Protein AF-A0A974PWP4-F1 (afdb_monomer_lite)

Organism: NCBI:txid404405

Sequence (99 aa):
MNPKEPDDDTPRRGRPRTRFADRDEQVRQNMRLYRARRAAELEALAKALDRLAASVAGGDLQATFRAAAAAAGLWSASALKDNVIKNRQRRRTAAGKRA

Foldseek 3Di:
DDDDDDDPPDDPPDDDPPPVVVVVVVVVVVVVVVVVLVVVLVVQLVVLVVQLVVVVVVVDPVSNVVSVVSSVVSCVPDPVVVVVVVVVVVVVVVVVVVD

Radius of gyration: 27.1 Å; chains: 1; bounding box: 41×72×84 Å

pLDDT: mean 79.98, std 16.34, range [36.91, 96.69]

Secondary structure (DSSP, 8-state):
------------------THHHHHHHHHHHHHHHHHHHHHHHHHHHHHHHHHHHHHHHT-HHHHHHHHHHHHHHHHH-HHHHHHHHHHHHHHHHHHT--

Structure (mmCIF, N/CA/C/O backbone):
data_AF-A0A974PWP4-F1
#
_entry.id   AF-A0A974PWP4-F1
#
loop_
_atom_site.group_PDB
_atom_site.id
_atom_site.type_symbol
_atom_site.label_atom_id
_atom_site.label_alt_id
_atom_site.label_comp_id
_atom_site.label_asym_id
_atom_site.label_entity_id
_atom_site.label_seq_id
_atom_site.pdbx_PDB_ins_code
_atom_site.Cartn_x
_atom_site.Cartn_y
_atom_site.Cartn_z
_atom_site.occupancy
_atom_site.B_iso_or_equiv
_atom_site.auth_seq_id
_atom_site.auth_comp_id
_atom_site.auth_asym_id
_atom_site.auth_atom_id
_atom_site.pdbx_PDB_model_num
ATOM 1 N N . MET A 1 1 ? 14.587 -38.190 -64.539 1.00 36.91 1 MET A N 1
ATOM 2 C CA . MET A 1 1 ? 15.084 -38.847 -63.312 1.00 36.91 1 MET A CA 1
ATOM 3 C C . MET A 1 1 ? 15.555 -37.762 -62.357 1.00 36.91 1 MET A C 1
ATOM 5 O O . MET A 1 1 ? 16.393 -36.970 -62.757 1.00 36.91 1 MET A O 1
ATOM 9 N N . ASN A 1 2 ? 14.913 -37.722 -61.184 1.00 49.81 2 ASN A N 1
ATOM 10 C CA . ASN A 1 2 ? 15.219 -37.070 -59.896 1.00 49.81 2 ASN A CA 1
ATOM 11 C C . ASN A 1 2 ? 16.676 -36.609 -59.636 1.00 49.81 2 ASN A C 1
ATOM 13 O O . ASN A 1 2 ? 17.599 -37.193 -60.197 1.00 49.81 2 ASN A O 1
ATOM 17 N N . PRO A 1 3 ? 16.936 -35.878 -58.534 1.00 60.94 3 PRO A N 1
ATOM 18 C CA . PRO A 1 3 ? 16.275 -34.688 -57.967 1.00 60.94 3 PRO A CA 1
ATOM 19 C C . PRO A 1 3 ? 17.350 -33.700 -57.418 1.00 60.94 3 PRO A C 1
ATOM 21 O O . PRO A 1 3 ? 18.542 -33.984 -57.526 1.00 60.94 3 PRO A O 1
ATOM 24 N N . LYS A 1 4 ? 16.955 -32.587 -56.779 1.00 48.25 4 LYS A N 1
ATOM 25 C CA . LYS A 1 4 ? 17.506 -32.069 -55.496 1.00 48.25 4 LYS A CA 1
ATOM 26 C C . LYS A 1 4 ? 17.195 -30.583 -55.327 1.00 48.25 4 LYS A C 1
ATOM 28 O O . LYS A 1 4 ? 17.967 -29.715 -55.721 1.00 48.25 4 LYS A O 1
ATOM 33 N N . GLU A 1 5 ? 16.084 -30.327 -54.653 1.00 59.31 5 GLU A N 1
ATOM 34 C CA . GLU A 1 5 ? 16.072 -29.295 -53.623 1.00 59.31 5 GLU A CA 1
ATOM 35 C C . GLU A 1 5 ? 17.073 -29.702 -52.529 1.00 59.31 5 GLU A C 1
ATOM 37 O O . GLU A 1 5 ? 17.169 -30.888 -52.184 1.00 59.31 5 GLU A O 1
ATOM 42 N N . PRO A 1 6 ? 17.829 -28.747 -51.982 1.00 51.03 6 PRO A N 1
ATOM 43 C CA . PRO A 1 6 ? 18.139 -28.773 -50.572 1.00 51.03 6 PRO A CA 1
ATOM 44 C C . PRO A 1 6 ? 17.420 -27.611 -49.890 1.00 51.03 6 PRO A C 1
ATOM 46 O O . PRO A 1 6 ? 17.591 -26.449 -50.259 1.00 51.03 6 PRO A O 1
ATOM 49 N N . ASP A 1 7 ? 16.620 -27.985 -48.895 1.00 55.12 7 ASP A N 1
ATOM 50 C CA . ASP A 1 7 ? 16.061 -27.141 -47.849 1.00 55.12 7 ASP A CA 1
ATOM 51 C C . ASP A 1 7 ? 17.064 -26.082 -47.384 1.00 55.12 7 ASP A C 1
ATOM 53 O O . ASP A 1 7 ? 18.078 -26.398 -46.757 1.00 55.12 7 ASP A O 1
ATOM 57 N N . ASP A 1 8 ? 16.759 -24.812 -47.641 1.00 48.88 8 ASP A N 1
ATOM 58 C CA . ASP A 1 8 ? 17.505 -23.691 -47.074 1.00 48.88 8 ASP A CA 1
ATOM 59 C C . ASP A 1 8 ? 16.826 -23.220 -45.779 1.00 48.88 8 ASP A C 1
ATOM 61 O O . ASP A 1 8 ? 16.497 -22.0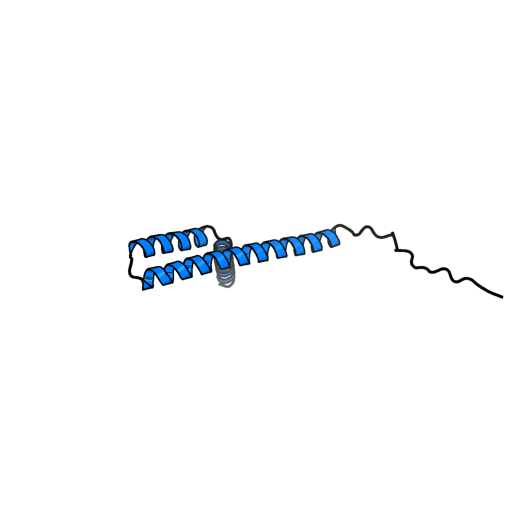52 -45.586 1.00 48.88 8 ASP A O 1
ATOM 65 N N . ASP A 1 9 ? 16.607 -24.175 -44.871 1.00 53.47 9 ASP A N 1
ATOM 66 C CA . ASP A 1 9 ? 16.209 -23.935 -43.481 1.00 53.47 9 ASP A CA 1
ATOM 67 C C . ASP A 1 9 ? 17.468 -23.733 -42.615 1.00 53.47 9 ASP A C 1
ATOM 69 O O . ASP A 1 9 ? 17.658 -24.295 -41.532 1.00 53.47 9 ASP A O 1
ATOM 73 N N . THR A 1 10 ? 18.410 -22.940 -43.135 1.00 51.50 10 THR A N 1
ATOM 74 C CA . THR A 1 10 ? 19.605 -22.553 -42.395 1.00 51.50 10 THR A CA 1
ATOM 75 C C . THR A 1 10 ? 19.260 -21.378 -41.472 1.00 51.50 10 THR A C 1
ATOM 77 O O . THR A 1 10 ? 18.892 -20.293 -41.937 1.00 51.50 10 THR A O 1
ATOM 80 N N . PRO A 1 11 ? 19.402 -21.511 -40.135 1.00 52.62 11 PRO A N 1
ATOM 81 C CA . PRO A 1 11 ? 19.268 -20.361 -39.257 1.00 52.62 11 PRO A CA 1
ATOM 82 C C . PRO A 1 11 ? 20.385 -19.394 -39.637 1.00 52.62 11 PRO A C 1
ATOM 84 O O . PRO A 1 11 ? 21.562 -19.710 -39.454 1.00 52.62 11 PRO A O 1
ATOM 87 N N . ARG A 1 12 ? 20.024 -18.226 -40.185 1.00 59.19 12 ARG A N 1
ATOM 88 C CA . ARG A 1 12 ? 20.953 -17.138 -40.520 1.00 59.19 12 ARG A CA 1
ATOM 89 C C . ARG A 1 12 ? 21.728 -16.709 -39.267 1.00 59.19 12 ARG A C 1
ATOM 91 O O . ARG A 1 12 ? 21.365 -15.770 -38.559 1.00 59.19 12 ARG A O 1
ATOM 98 N N . ARG A 1 13 ? 22.823 -17.416 -38.989 1.00 66.25 13 ARG A N 1
ATOM 99 C CA . ARG A 1 13 ? 23.849 -17.088 -38.000 1.00 66.25 13 ARG A CA 1
ATOM 100 C C . ARG A 1 13 ? 24.649 -15.923 -38.564 1.00 66.25 13 ARG A C 1
ATOM 102 O O . ARG A 1 13 ? 25.616 -16.135 -39.282 1.00 66.25 13 ARG A O 1
ATOM 109 N N . GLY A 1 14 ? 24.218 -14.688 -38.313 1.00 61.72 14 GLY A N 1
ATOM 110 C CA . GLY A 1 14 ? 24.911 -13.572 -38.964 1.00 61.72 14 GLY A CA 1
ATOM 111 C C . GLY A 1 14 ? 24.582 -12.152 -38.541 1.00 61.72 14 GLY A C 1
ATOM 112 O O . GLY A 1 14 ? 25.074 -11.226 -39.176 1.00 61.72 14 GLY A O 1
ATOM 113 N N . ARG A 1 15 ? 23.811 -11.924 -37.475 1.00 57.78 15 ARG A N 1
ATOM 114 C CA . ARG A 1 15 ? 23.797 -10.599 -36.844 1.00 57.78 15 ARG A CA 1
ATOM 115 C C . ARG A 1 15 ? 24.002 -10.775 -35.349 1.00 57.78 15 ARG A C 1
ATOM 117 O O . ARG A 1 15 ? 23.175 -11.446 -34.730 1.00 57.78 15 ARG A O 1
ATOM 124 N N . PRO A 1 16 ? 25.058 -10.195 -34.747 1.00 58.69 16 PRO A N 1
ATOM 125 C CA . PRO A 1 16 ? 25.089 -10.052 -33.301 1.00 58.69 16 PRO A CA 1
ATOM 126 C C . PRO A 1 16 ? 23.773 -9.366 -32.931 1.00 58.69 16 PRO A C 1
ATOM 128 O O . PRO A 1 16 ? 23.496 -8.288 -33.461 1.00 58.69 16 PRO A O 1
ATOM 131 N N . ARG A 1 17 ? 22.910 -10.001 -32.125 1.00 60.78 17 ARG A N 1
ATOM 132 C CA . ARG A 1 17 ? 21.745 -9.317 -31.547 1.00 60.78 17 ARG A CA 1
ATOM 133 C C . ARG A 1 17 ? 22.337 -8.240 -30.654 1.00 60.78 17 ARG A C 1
ATOM 135 O O . ARG A 1 17 ? 22.808 -8.497 -29.557 1.00 60.78 17 ARG A O 1
ATOM 142 N N . THR A 1 18 ? 22.503 -7.068 -31.246 1.00 58.62 18 THR A N 1
ATOM 143 C CA . THR A 1 18 ? 23.245 -5.963 -30.678 1.00 58.62 18 THR A CA 1
ATOM 144 C C . THR A 1 18 ? 22.508 -5.516 -29.427 1.00 58.62 18 THR A C 1
ATOM 146 O O . THR A 1 18 ? 21.285 -5.406 -29.447 1.00 58.62 18 THR A O 1
ATOM 149 N N . ARG A 1 19 ? 23.276 -5.273 -28.361 1.00 59.00 19 ARG A N 1
ATOM 150 C CA . ARG A 1 19 ? 22.992 -4.649 -27.049 1.00 59.00 19 ARG A CA 1
ATOM 151 C C . ARG A 1 19 ? 21.662 -3.879 -26.854 1.00 59.00 19 ARG A C 1
ATOM 153 O O . ARG A 1 19 ? 21.192 -3.772 -25.729 1.00 59.00 19 ARG A O 1
ATOM 160 N N . PHE A 1 20 ? 21.060 -3.323 -27.904 1.00 55.12 20 PHE A N 1
ATOM 161 C CA . PHE A 1 20 ? 19.733 -2.701 -27.919 1.00 55.12 20 PHE A CA 1
ATOM 162 C C . PHE A 1 20 ? 18.572 -3.688 -27.714 1.00 55.12 20 PHE A C 1
ATOM 164 O O . PHE A 1 20 ? 17.682 -3.389 -26.926 1.00 55.12 20 PHE A O 1
ATOM 171 N N . ALA A 1 21 ? 18.591 -4.871 -28.343 1.00 62.00 21 ALA A N 1
ATOM 172 C CA . ALA A 1 21 ? 17.547 -5.883 -28.122 1.00 62.00 21 ALA A CA 1
ATOM 173 C C . ALA A 1 21 ? 17.555 -6.387 -26.666 1.00 62.00 21 ALA A C 1
ATOM 175 O O . ALA A 1 21 ? 16.500 -6.594 -26.067 1.00 62.00 21 ALA A O 1
ATOM 176 N N . ASP A 1 22 ? 18.750 -6.501 -26.080 1.00 75.44 22 ASP A N 1
ATOM 177 C CA . ASP A 1 22 ? 18.935 -6.847 -24.669 1.00 75.44 22 ASP A CA 1
ATOM 178 C C . ASP A 1 22 ? 18.502 -5.702 -23.749 1.00 75.44 22 ASP A C 1
ATOM 180 O O . ASP A 1 22 ? 17.919 -5.944 -22.696 1.00 75.44 22 ASP A O 1
ATOM 184 N N . ARG A 1 23 ? 18.723 -4.442 -24.150 1.00 81.44 23 ARG A N 1
ATOM 185 C CA . ARG A 1 23 ? 18.252 -3.265 -23.408 1.00 81.44 23 ARG A CA 1
ATOM 186 C C . ARG A 1 23 ? 16.727 -3.208 -23.348 1.00 81.44 23 ARG A C 1
ATOM 188 O O . ARG A 1 23 ? 16.182 -2.946 -22.279 1.00 81.44 23 ARG A O 1
ATOM 195 N N . ASP A 1 24 ? 16.037 -3.465 -24.454 1.00 85.94 24 ASP A N 1
ATOM 196 C CA . ASP A 1 24 ? 14.570 -3.462 -24.478 1.00 85.94 24 ASP A CA 1
ATOM 197 C C . ASP A 1 24 ? 13.986 -4.615 -23.652 1.00 85.94 24 ASP A C 1
ATOM 199 O O . ASP A 1 24 ? 12.981 -4.438 -22.959 1.00 85.94 24 ASP A O 1
ATOM 203 N N . GLU A 1 25 ? 14.631 -5.784 -23.670 1.00 88.06 25 GLU A N 1
ATOM 204 C CA . GLU A 1 25 ? 14.286 -6.900 -22.783 1.00 88.06 25 GLU A CA 1
ATOM 205 C C . GLU A 1 25 ? 14.517 -6.537 -21.308 1.00 88.06 25 GLU A C 1
ATOM 207 O O . GLU A 1 25 ? 13.622 -6.718 -20.482 1.00 88.06 25 GLU A O 1
ATOM 212 N N . GLN A 1 26 ? 15.657 -5.924 -20.977 1.00 88.50 26 GLN A N 1
ATOM 213 C CA . GLN A 1 26 ? 15.952 -5.440 -19.624 1.00 88.50 26 GLN A CA 1
ATOM 214 C C . GLN A 1 26 ? 14.925 -4.407 -19.154 1.00 88.50 26 GLN A C 1
ATOM 216 O O . GLN A 1 26 ? 14.459 -4.468 -18.016 1.00 88.50 26 GLN A O 1
ATOM 221 N N . VAL A 1 27 ? 14.525 -3.467 -20.015 1.00 91.00 27 VAL A N 1
ATOM 222 C CA . VAL A 1 27 ? 13.476 -2.489 -19.694 1.00 91.00 27 VAL A CA 1
ATOM 223 C C . VAL A 1 27 ? 12.147 -3.199 -19.447 1.00 91.00 27 VAL A C 1
ATOM 225 O O . VAL A 1 27 ? 11.497 -2.912 -18.441 1.00 91.00 27 VAL A O 1
ATOM 228 N N . ARG A 1 28 ? 11.749 -4.156 -20.294 1.00 91.75 28 ARG A N 1
ATOM 229 C CA . ARG A 1 28 ? 10.518 -4.941 -20.092 1.00 91.75 28 ARG A CA 1
ATOM 230 C C . ARG A 1 28 ? 10.547 -5.720 -18.777 1.00 91.75 28 ARG A C 1
ATOM 232 O O . ARG A 1 28 ? 9.571 -5.666 -18.023 1.00 91.75 28 ARG A O 1
ATOM 239 N N . GLN A 1 29 ? 11.661 -6.373 -18.459 1.00 92.12 29 GLN A N 1
ATOM 240 C CA . GLN A 1 29 ? 11.844 -7.101 -17.205 1.00 92.12 29 GLN A CA 1
ATOM 241 C C . GLN A 1 29 ? 11.779 -6.163 -15.991 1.00 92.12 29 GLN A C 1
ATOM 243 O O . GLN A 1 29 ? 11.026 -6.420 -15.049 1.00 92.12 29 GLN A O 1
ATOM 248 N N . ASN A 1 30 ? 12.482 -5.032 -16.038 1.00 91.62 30 ASN A N 1
ATOM 249 C CA . ASN A 1 30 ? 12.454 -4.023 -14.980 1.00 91.62 30 ASN A CA 1
ATOM 250 C C . ASN A 1 30 ? 11.050 -3.446 -14.782 1.00 91.62 30 ASN A C 1
ATOM 252 O O . ASN A 1 30 ? 10.592 -3.304 -13.648 1.00 91.62 30 ASN A O 1
ATOM 256 N N . MET A 1 31 ? 10.325 -3.172 -15.870 1.00 93.25 31 MET A N 1
ATOM 257 C CA . MET A 1 31 ? 8.945 -2.692 -15.805 1.00 93.25 31 MET A CA 1
ATOM 258 C C . MET A 1 31 ? 7.997 -3.736 -15.216 1.00 93.25 31 MET A C 1
ATOM 260 O O . MET A 1 31 ? 7.095 -3.375 -14.457 1.00 93.25 31 MET A O 1
ATOM 264 N N . ARG A 1 32 ? 8.200 -5.024 -15.510 1.00 93.88 32 ARG A N 1
ATOM 265 C CA . ARG A 1 32 ? 7.435 -6.116 -14.893 1.00 93.88 32 ARG A CA 1
ATOM 266 C C . ARG A 1 32 ? 7.675 -6.173 -13.384 1.00 93.88 32 ARG A C 1
ATOM 268 O O . ARG A 1 32 ? 6.708 -6.208 -12.627 1.00 93.88 32 ARG A O 1
ATOM 275 N N . LEU A 1 33 ? 8.935 -6.117 -12.949 1.00 92.31 33 LEU A N 1
ATOM 276 C CA . LEU A 1 33 ? 9.298 -6.105 -11.527 1.00 92.31 33 LEU A CA 1
ATOM 277 C C . LEU A 1 33 ? 8.740 -4.873 -10.809 1.00 92.31 33 LEU A C 1
ATOM 279 O O . LEU A 1 33 ? 8.179 -4.993 -9.723 1.00 92.31 33 LEU A O 1
ATOM 283 N N . TYR A 1 34 ? 8.837 -3.700 -11.434 1.00 90.31 34 TYR A N 1
ATOM 284 C CA . TYR A 1 34 ? 8.260 -2.466 -10.909 1.00 90.31 34 TYR A CA 1
ATOM 285 C C . TYR A 1 34 ? 6.743 -2.586 -10.716 1.00 90.31 34 TYR A C 1
ATOM 287 O O . TYR A 1 34 ? 6.234 -2.260 -9.645 1.00 90.31 34 TYR A O 1
ATOM 295 N N . ARG A 1 35 ? 6.015 -3.087 -11.723 1.00 90.12 35 ARG A N 1
ATOM 296 C CA . ARG A 1 35 ? 4.558 -3.285 -11.637 1.00 90.12 35 ARG A CA 1
ATOM 297 C C . ARG A 1 35 ? 4.185 -4.285 -10.545 1.00 90.12 35 ARG A C 1
ATOM 299 O O . ARG A 1 35 ? 3.253 -4.014 -9.798 1.00 90.12 35 ARG A O 1
ATOM 306 N N . ALA A 1 36 ? 4.921 -5.390 -10.424 1.00 92.56 36 ALA A N 1
ATOM 307 C CA . ALA A 1 36 ? 4.689 -6.392 -9.386 1.00 92.56 36 ALA A CA 1
ATOM 308 C C . ALA A 1 36 ? 4.902 -5.818 -7.976 1.00 92.56 36 ALA A C 1
ATOM 310 O O . ALA A 1 36 ? 4.027 -5.953 -7.125 1.00 92.56 36 ALA A O 1
ATOM 311 N N . ARG A 1 37 ? 6.013 -5.101 -7.747 1.00 90.31 37 ARG A N 1
ATOM 312 C CA . ARG A 1 37 ? 6.273 -4.407 -6.470 1.00 90.31 37 ARG A CA 1
ATOM 313 C C . ARG A 1 37 ? 5.173 -3.402 -6.150 1.00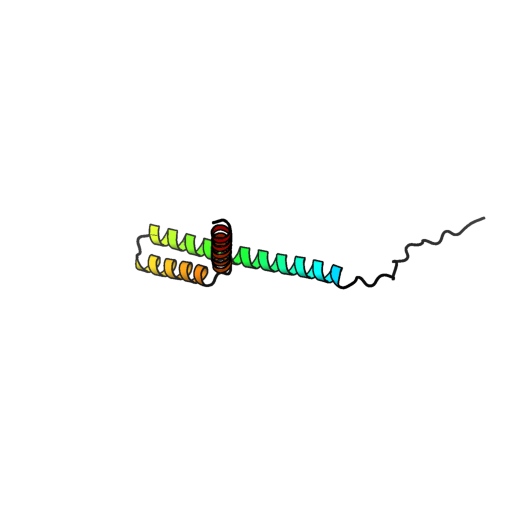 90.31 37 ARG A C 1
ATOM 315 O O . ARG A 1 37 ? 4.649 -3.391 -5.045 1.00 90.31 37 ARG A O 1
ATOM 322 N N . ARG A 1 38 ? 4.769 -2.610 -7.145 1.00 89.88 38 ARG A N 1
ATOM 323 C CA . ARG A 1 38 ? 3.691 -1.631 -6.997 1.00 89.88 38 ARG A CA 1
ATOM 324 C C . ARG A 1 38 ? 2.353 -2.281 -6.642 1.00 89.88 38 ARG A C 1
ATOM 326 O O . ARG A 1 38 ? 1.634 -1.739 -5.811 1.00 89.88 38 ARG A O 1
ATOM 333 N N . ALA A 1 39 ? 2.013 -3.407 -7.265 1.00 91.25 39 ALA A N 1
ATOM 334 C CA . ALA A 1 39 ? 0.795 -4.147 -6.949 1.00 91.25 39 ALA A CA 1
ATOM 335 C C . ALA A 1 39 ? 0.827 -4.677 -5.508 1.00 91.25 39 ALA A C 1
ATOM 337 O O . ALA A 1 39 ? -0.133 -4.470 -4.774 1.00 91.25 39 ALA A O 1
ATOM 338 N N . ALA A 1 40 ? 1.953 -5.256 -5.082 1.00 92.19 40 ALA A N 1
ATOM 339 C CA . ALA A 1 40 ? 2.131 -5.739 -3.714 1.00 92.19 40 ALA A CA 1
ATOM 340 C C . ALA A 1 40 ? 2.038 -4.608 -2.670 1.00 92.19 40 ALA A C 1
ATOM 342 O O . ALA A 1 40 ? 1.400 -4.779 -1.635 1.00 92.19 40 ALA A O 1
ATOM 343 N N . GLU A 1 41 ? 2.621 -3.435 -2.946 1.00 92.00 41 GLU A N 1
ATOM 344 C CA . GLU A 1 41 ? 2.496 -2.256 -2.076 1.00 92.00 41 GLU A CA 1
ATOM 345 C C . GLU A 1 41 ? 1.041 -1.780 -1.955 1.00 92.00 41 GLU A C 1
ATOM 347 O O . GLU A 1 41 ? 0.577 -1.493 -0.852 1.00 92.00 41 GLU A O 1
ATOM 352 N N . LEU A 1 42 ? 0.312 -1.715 -3.075 1.00 91.44 42 LEU A N 1
ATOM 353 C CA . LEU A 1 42 ? -1.102 -1.329 -3.078 1.00 91.44 42 LEU A CA 1
ATOM 354 C C . LEU A 1 42 ? -1.963 -2.333 -2.311 1.00 91.44 42 LEU A C 1
ATOM 356 O O . LEU A 1 42 ? -2.824 -1.924 -1.538 1.00 91.44 42 LEU A O 1
ATOM 360 N N . GLU A 1 43 ? -1.715 -3.628 -2.490 1.00 95.00 43 GLU A N 1
ATOM 361 C CA . GLU A 1 43 ? -2.432 -4.686 -1.780 1.00 95.00 43 GLU A CA 1
ATOM 362 C C . GLU A 1 43 ? -2.164 -4.635 -0.269 1.00 95.00 43 GLU A C 1
ATOM 364 O O . GLU A 1 43 ? -3.093 -4.735 0.533 1.00 95.00 43 GLU A O 1
ATOM 369 N N . ALA A 1 44 ? -0.907 -4.435 0.138 1.00 93.50 44 ALA A N 1
ATOM 370 C CA . ALA A 1 44 ? -0.544 -4.296 1.546 1.00 93.50 44 ALA A CA 1
ATOM 371 C C . ALA A 1 44 ? -1.213 -3.071 2.186 1.00 93.50 44 ALA A C 1
ATOM 373 O O . ALA A 1 44 ? -1.738 -3.164 3.299 1.00 93.50 44 ALA A O 1
ATOM 374 N N . LEU A 1 45 ? -1.234 -1.939 1.473 1.00 93.81 45 LEU A N 1
ATOM 375 C CA . LEU A 1 45 ? -1.895 -0.724 1.938 1.00 93.81 45 LEU A CA 1
ATOM 376 C C . LEU A 1 45 ? -3.414 -0.911 2.033 1.00 93.81 45 LEU A C 1
ATOM 378 O O . LEU A 1 45 ? -3.994 -0.530 3.045 1.00 93.81 45 LEU A O 1
ATOM 382 N N . ALA A 1 46 ? -4.043 -1.537 1.034 1.00 93.94 46 ALA A N 1
ATOM 383 C CA . ALA A 1 46 ? -5.474 -1.836 1.048 1.00 93.94 46 ALA A CA 1
ATOM 384 C C . ALA A 1 46 ? -5.850 -2.679 2.275 1.00 93.94 46 ALA A C 1
ATOM 386 O O . ALA A 1 46 ? -6.683 -2.259 3.073 1.00 93.94 46 ALA A O 1
ATOM 387 N N . LYS A 1 47 ? -5.131 -3.782 2.524 1.00 95.75 47 LYS A N 1
ATOM 388 C CA . LYS A 1 47 ? -5.353 -4.630 3.709 1.00 95.75 47 LYS A CA 1
ATOM 389 C C . LYS A 1 47 ? -5.183 -3.870 5.027 1.00 95.75 47 LYS A C 1
ATOM 391 O O . LYS A 1 47 ? -5.894 -4.143 5.992 1.00 95.75 47 LYS A O 1
ATOM 396 N N . ALA A 1 48 ? -4.223 -2.949 5.106 1.00 95.19 48 ALA A N 1
ATOM 397 C CA . ALA A 1 48 ? -4.023 -2.137 6.304 1.00 95.19 48 ALA A CA 1
ATOM 398 C C . ALA A 1 48 ? -5.165 -1.133 6.521 1.00 95.19 48 ALA A C 1
ATOM 400 O O . ALA A 1 48 ? -5.597 -0.943 7.657 1.00 95.19 48 ALA A O 1
ATOM 401 N N . LEU A 1 49 ? -5.678 -0.534 5.444 1.00 95.81 49 LEU A N 1
ATOM 402 C CA . LEU A 1 49 ? -6.832 0.363 5.493 1.00 95.81 49 LEU A CA 1
ATOM 403 C C . LEU A 1 49 ? -8.123 -0.382 5.844 1.00 95.81 49 LEU A C 1
ATOM 405 O O . LEU A 1 49 ? -8.887 0.118 6.663 1.00 95.81 49 LEU A O 1
ATOM 409 N N . ASP A 1 50 ? -8.328 -1.592 5.323 1.00 96.69 50 ASP A N 1
ATOM 410 C CA . ASP A 1 50 ? -9.483 -2.427 5.677 1.00 96.69 50 ASP A CA 1
ATOM 411 C C . ASP A 1 50 ? -9.478 -2.778 7.171 1.00 96.69 50 ASP A C 1
ATOM 413 O O . ASP A 1 50 ? -10.500 -2.683 7.850 1.00 96.69 50 ASP A O 1
ATOM 417 N N . ARG A 1 51 ? -8.303 -3.116 7.721 1.00 95.19 51 ARG A N 1
ATOM 418 C CA . ARG A 1 51 ? -8.138 -3.358 9.164 1.00 95.19 51 ARG A CA 1
ATOM 419 C C . ARG A 1 51 ? -8.417 -2.111 9.994 1.00 95.19 51 ARG A C 1
ATOM 421 O O . ARG A 1 51 ? -9.035 -2.225 11.047 1.00 95.19 51 ARG A O 1
ATOM 428 N N . LEU A 1 52 ? -7.980 -0.943 9.525 1.00 96.25 52 LEU A N 1
ATOM 429 C CA . LEU A 1 52 ? -8.281 0.332 10.172 1.00 96.25 52 LEU A CA 1
ATOM 430 C C . LEU A 1 52 ? -9.787 0.629 10.147 1.00 96.25 52 LEU A C 1
ATOM 432 O O . LEU A 1 52 ? -10.350 1.008 11.170 1.00 96.25 52 LEU A O 1
ATOM 436 N N . ALA A 1 53 ? -10.456 0.425 9.012 1.00 96.50 53 ALA A N 1
ATOM 437 C CA . ALA A 1 53 ? -11.899 0.618 8.902 1.00 96.50 53 ALA A CA 1
ATOM 438 C C . ALA A 1 53 ? -12.661 -0.320 9.852 1.00 96.50 53 ALA A C 1
ATOM 440 O O . ALA A 1 53 ? -13.550 0.125 10.579 1.00 96.50 53 ALA A O 1
ATOM 441 N N . ALA A 1 54 ? -12.256 -1.591 9.916 1.00 95.88 54 ALA A N 1
ATOM 442 C CA . ALA A 1 54 ? -12.826 -2.563 10.842 1.00 95.88 54 ALA A CA 1
ATOM 443 C C . ALA A 1 54 ? -12.593 -2.180 12.315 1.00 95.88 54 ALA A C 1
ATOM 445 O O . ALA A 1 54 ? -13.518 -2.276 13.119 1.00 95.88 54 ALA A O 1
ATOM 446 N N . SER A 1 55 ? -11.396 -1.700 12.680 1.00 95.81 55 SER A N 1
ATOM 447 C CA . SER A 1 55 ? -11.120 -1.267 14.058 1.00 95.81 55 SER A CA 1
ATOM 448 C C . SER A 1 55 ? -11.916 -0.023 14.453 1.00 95.81 55 SER A C 1
ATOM 450 O O . SER A 1 55 ? -12.409 0.044 15.575 1.00 95.81 55 SER A O 1
ATOM 452 N N . VAL A 1 56 ? -12.092 0.927 13.523 1.00 95.50 56 VAL A N 1
ATOM 453 C CA . VAL A 1 56 ? -12.921 2.124 13.742 1.00 95.50 56 VAL A CA 1
ATOM 454 C C . VAL A 1 56 ? -14.378 1.725 13.970 1.00 95.50 56 VAL A C 1
ATOM 456 O O . VAL A 1 56 ? -15.000 2.211 14.911 1.00 95.50 56 VAL A O 1
ATOM 459 N N . ALA A 1 57 ? -14.909 0.806 13.158 1.00 95.62 57 ALA A N 1
ATOM 460 C CA . ALA A 1 57 ? -16.271 0.297 13.318 1.00 95.62 57 ALA A CA 1
ATOM 461 C C . ALA A 1 57 ? -16.468 -0.462 14.643 1.00 95.62 57 ALA A C 1
ATOM 463 O O . ALA A 1 57 ? -17.552 -0.419 15.219 1.00 95.62 57 ALA A O 1
ATOM 464 N N . GLY A 1 58 ? -15.422 -1.128 15.141 1.00 94.88 58 GLY A N 1
ATOM 465 C CA . GLY A 1 58 ? -15.436 -1.827 16.427 1.00 94.88 58 GLY A CA 1
ATOM 466 C C . GLY A 1 58 ? -15.376 -0.916 17.659 1.00 94.88 58 GLY A C 1
ATOM 467 O O . GLY A 1 58 ? -15.622 -1.392 18.763 1.00 94.88 58 GLY A O 1
ATOM 468 N N . GLY A 1 59 ? -15.048 0.371 17.504 1.00 92.19 59 GLY A N 1
ATOM 469 C CA . GLY A 1 59 ? -15.047 1.353 18.596 1.00 92.19 59 GLY A CA 1
ATOM 470 C C . GLY A 1 59 ? -13.879 1.253 19.590 1.00 92.19 59 GLY A C 1
ATOM 471 O O . GLY A 1 59 ? -13.797 2.065 20.509 1.00 92.19 59 GLY A O 1
ATOM 472 N N . ASP A 1 60 ? -12.945 0.312 19.412 1.00 94.50 60 ASP A N 1
ATOM 473 C CA . ASP A 1 60 ? -11.726 0.237 20.224 1.00 94.50 60 ASP A CA 1
ATOM 474 C C . ASP A 1 60 ? -10.701 1.274 19.738 1.00 94.50 60 ASP A C 1
ATOM 476 O O . ASP A 1 60 ? -10.073 1.141 18.678 1.00 94.50 60 ASP A O 1
ATOM 480 N N . LEU A 1 61 ? -10.515 2.315 20.551 1.00 93.81 61 LEU A N 1
ATOM 481 C CA . LEU A 1 61 ? -9.559 3.390 20.299 1.00 93.81 61 LEU A CA 1
ATOM 482 C C . LEU A 1 61 ? -8.119 2.875 20.210 1.00 93.81 61 LEU A C 1
ATOM 484 O O . LEU A 1 61 ? -7.374 3.295 19.324 1.00 93.81 61 LEU A O 1
ATOM 488 N N . GLN A 1 62 ? -7.708 1.955 21.084 1.00 94.44 62 GLN A N 1
ATOM 489 C CA . GLN A 1 62 ? -6.331 1.469 21.105 1.00 94.44 62 GLN A CA 1
ATOM 490 C C . GLN A 1 62 ? -6.035 0.597 19.882 1.00 94.44 62 GLN A C 1
ATOM 492 O O . GLN A 1 62 ? -4.978 0.753 19.258 1.00 94.44 62 GLN A O 1
ATOM 497 N N . ALA A 1 63 ? -6.970 -0.274 19.496 1.00 92.75 63 ALA A N 1
ATOM 498 C CA . ALA A 1 63 ? -6.868 -1.031 18.249 1.00 92.75 63 ALA A CA 1
ATOM 499 C C . ALA A 1 63 ? -6.837 -0.103 17.026 1.00 92.75 63 ALA A C 1
ATOM 501 O O . ALA A 1 63 ? -6.004 -0.289 16.135 1.00 92.75 63 ALA A O 1
ATOM 502 N N . THR A 1 64 ? -7.669 0.940 17.023 1.00 95.56 64 THR A N 1
ATOM 503 C CA . THR A 1 64 ? -7.721 1.939 15.948 1.00 95.56 64 THR A CA 1
ATOM 504 C C . THR A 1 64 ? -6.400 2.681 15.788 1.00 95.56 64 THR A C 1
ATOM 506 O O . THR A 1 64 ? -5.874 2.765 14.678 1.00 95.56 64 THR A O 1
ATOM 509 N N . PHE A 1 65 ? -5.797 3.160 16.880 1.00 95.12 65 PHE A N 1
ATOM 510 C CA . PHE A 1 65 ? -4.496 3.831 16.815 1.00 95.12 65 PHE A CA 1
ATOM 511 C C . PHE A 1 65 ? -3.387 2.909 16.303 1.00 95.12 65 PHE A C 1
ATOM 513 O O . PHE A 1 65 ? -2.564 3.332 15.489 1.00 95.12 65 PHE A O 1
ATOM 520 N N . ARG A 1 66 ? -3.371 1.639 16.725 1.00 94.81 66 ARG A N 1
ATOM 521 C CA . ARG A 1 66 ? -2.393 0.654 16.234 1.00 94.81 66 ARG A CA 1
ATOM 522 C C . ARG A 1 66 ? -2.569 0.382 14.738 1.00 94.81 66 ARG A C 1
ATOM 524 O O . ARG A 1 66 ? -1.579 0.373 14.005 1.00 94.81 66 ARG A O 1
ATOM 531 N N . ALA A 1 67 ? -3.807 0.207 14.276 1.00 94.94 67 ALA A N 1
ATOM 532 C CA . ALA A 1 67 ? -4.108 0.011 12.860 1.00 94.94 67 ALA A CA 1
ATOM 533 C C . ALA A 1 67 ? -3.735 1.248 12.022 1.00 94.94 67 ALA A C 1
ATOM 535 O O . ALA A 1 67 ? -3.128 1.117 10.956 1.00 94.94 67 ALA A O 1
ATOM 536 N N . ALA A 1 68 ? -4.005 2.451 12.538 1.00 94.75 68 ALA A N 1
ATOM 537 C CA . ALA A 1 68 ? -3.647 3.709 11.889 1.00 94.75 68 ALA A CA 1
ATOM 538 C C . ALA A 1 68 ? -2.126 3.880 11.780 1.00 94.75 68 ALA A C 1
ATOM 540 O O . ALA A 1 68 ? -1.622 4.231 10.712 1.00 94.75 68 ALA A O 1
ATOM 541 N N . ALA A 1 69 ? -1.380 3.575 12.847 1.00 95.56 69 ALA A N 1
ATOM 542 C CA . ALA A 1 69 ? 0.080 3.619 12.840 1.00 95.56 69 ALA A CA 1
ATOM 543 C C . ALA A 1 69 ? 0.680 2.638 11.817 1.00 95.56 69 ALA A C 1
ATOM 545 O O . ALA A 1 69 ? 1.614 2.995 11.098 1.00 95.56 69 ALA A O 1
ATOM 546 N N . ALA A 1 70 ? 0.113 1.433 11.690 1.00 93.94 70 ALA A N 1
ATOM 547 C CA . ALA A 1 70 ? 0.542 0.456 10.690 1.00 93.94 70 ALA A CA 1
ATOM 548 C C . ALA A 1 70 ? 0.297 0.950 9.252 1.00 93.94 70 ALA A C 1
ATOM 550 O O . ALA A 1 70 ? 1.205 0.899 8.418 1.00 93.94 70 ALA A O 1
ATOM 551 N N . ALA A 1 71 ? -0.896 1.483 8.964 1.00 94.00 71 ALA A N 1
ATOM 552 C CA . ALA A 1 71 ? -1.220 2.049 7.654 1.00 94.00 71 ALA A CA 1
ATOM 553 C C . ALA A 1 71 ? -0.329 3.260 7.313 1.00 94.00 71 ALA A C 1
ATOM 555 O O . ALA A 1 71 ? 0.197 3.359 6.201 1.00 94.00 71 ALA A O 1
ATOM 556 N N . ALA A 1 72 ? -0.092 4.149 8.283 1.00 93.69 72 ALA A N 1
ATOM 557 C CA . ALA A 1 72 ? 0.800 5.296 8.128 1.00 93.69 72 ALA A CA 1
ATOM 558 C C . ALA A 1 72 ? 2.259 4.871 7.896 1.00 93.69 72 ALA A C 1
ATOM 560 O O . ALA A 1 72 ? 2.941 5.461 7.056 1.00 93.69 72 ALA A O 1
ATOM 561 N N . GLY A 1 73 ? 2.727 3.831 8.592 1.00 93.25 73 GLY A N 1
ATOM 562 C CA . GLY A 1 73 ? 4.055 3.250 8.397 1.00 93.25 73 GLY A CA 1
ATOM 563 C C . GLY A 1 73 ? 4.244 2.714 6.977 1.00 93.25 73 GLY A C 1
ATOM 564 O O . GLY A 1 73 ? 5.207 3.090 6.305 1.00 93.25 73 GLY A O 1
ATOM 565 N N . LEU A 1 74 ? 3.285 1.921 6.484 1.00 92.19 74 LEU A N 1
ATOM 566 C CA . LEU A 1 74 ? 3.291 1.403 5.110 1.00 92.19 74 LEU A CA 1
ATOM 567 C C . LEU A 1 74 ? 3.280 2.528 4.071 1.00 92.19 74 LEU A C 1
ATOM 569 O O . LEU A 1 74 ? 4.071 2.505 3.129 1.00 92.19 74 LEU A O 1
ATOM 573 N N . TRP A 1 75 ? 2.435 3.546 4.258 1.00 91.50 75 TRP A N 1
ATOM 574 C CA . TRP A 1 75 ? 2.422 4.719 3.383 1.00 91.50 75 TRP A CA 1
ATOM 575 C C . TRP A 1 75 ? 3.756 5.471 3.403 1.00 91.50 75 TRP A C 1
ATOM 577 O O . TRP A 1 75 ? 4.255 5.884 2.356 1.00 91.50 75 TRP A O 1
ATOM 587 N N . SER A 1 76 ? 4.354 5.649 4.583 1.00 89.75 76 SER A N 1
ATOM 588 C CA . SER A 1 76 ? 5.599 6.400 4.724 1.00 89.75 76 SER A CA 1
ATOM 589 C C . SER A 1 76 ? 6.779 5.719 4.032 1.00 89.75 76 SER A C 1
ATOM 591 O O . SER A 1 76 ? 7.611 6.423 3.459 1.00 89.75 76 SER A O 1
ATOM 593 N N . ALA A 1 77 ? 6.815 4.384 4.056 1.00 87.56 77 ALA A N 1
ATOM 594 C CA . ALA A 1 77 ? 7.836 3.559 3.415 1.00 87.56 77 ALA A CA 1
ATOM 595 C C . ALA A 1 77 ? 7.556 3.254 1.928 1.00 87.56 77 ALA A C 1
ATOM 597 O O . ALA A 1 77 ? 8.411 2.691 1.248 1.00 87.56 77 ALA A O 1
ATOM 598 N N . SER A 1 78 ? 6.370 3.593 1.412 1.00 86.31 78 SER A N 1
ATOM 599 C CA . SER A 1 78 ? 5.968 3.234 0.051 1.00 86.31 78 SER A CA 1
ATOM 600 C C . SER A 1 78 ? 6.637 4.104 -1.014 1.00 86.31 78 SER A C 1
ATOM 602 O O . SER A 1 78 ? 6.633 5.338 -0.951 1.00 86.31 78 SER A O 1
ATOM 604 N N . ALA A 1 79 ? 7.081 3.462 -2.096 1.00 81.25 79 ALA A N 1
ATOM 605 C CA . ALA A 1 79 ? 7.565 4.151 -3.289 1.00 81.25 79 ALA A CA 1
ATOM 606 C C . ALA A 1 79 ? 6.445 4.940 -4.006 1.00 81.25 79 ALA A C 1
ATOM 608 O O . ALA A 1 79 ? 6.714 5.823 -4.831 1.00 81.25 79 ALA A O 1
ATOM 609 N N . LEU A 1 80 ? 5.170 4.654 -3.714 1.00 77.75 80 LEU A N 1
ATOM 610 C CA . LEU A 1 80 ? 4.023 5.424 -4.203 1.00 77.75 80 LEU A CA 1
ATOM 611 C C . LEU A 1 80 ? 4.035 6.856 -3.665 1.00 77.75 80 LEU A C 1
ATOM 613 O O . LEU A 1 80 ? 3.808 7.791 -4.439 1.00 77.75 80 LEU A O 1
ATOM 617 N N . LYS A 1 81 ? 4.341 7.032 -2.374 1.00 81.38 81 LYS A N 1
ATOM 618 C CA . LYS A 1 81 ? 4.442 8.345 -1.724 1.00 81.38 81 LYS A CA 1
ATOM 619 C C . LYS A 1 81 ? 5.500 9.201 -2.412 1.00 81.38 81 LYS A C 1
ATOM 621 O O . LYS A 1 81 ? 5.217 10.340 -2.787 1.00 81.38 81 LYS A O 1
ATOM 626 N N . ASP A 1 82 ? 6.670 8.631 -2.683 1.00 79.56 82 ASP A N 1
ATOM 627 C CA . ASP A 1 82 ? 7.745 9.316 -3.404 1.00 79.56 82 ASP A CA 1
ATOM 628 C C . ASP A 1 82 ? 7.315 9.760 -4.800 1.00 79.56 82 ASP A C 1
ATOM 630 O O . ASP A 1 82 ? 7.610 10.881 -5.216 1.00 79.56 82 ASP A O 1
ATOM 634 N N . ASN A 1 83 ? 6.584 8.913 -5.528 1.00 77.19 83 ASN A N 1
ATOM 635 C CA . ASN A 1 83 ? 6.073 9.261 -6.852 1.00 77.19 83 ASN A CA 1
ATOM 636 C C . ASN A 1 83 ? 5.030 10.384 -6.788 1.00 77.19 83 ASN A C 1
ATOM 638 O O . ASN A 1 83 ? 5.050 11.286 -7.628 1.00 77.19 83 ASN A O 1
ATOM 642 N N . VAL A 1 84 ? 4.145 10.375 -5.789 1.00 77.19 84 VAL A N 1
ATOM 643 C CA . VAL A 1 84 ? 3.148 11.438 -5.577 1.00 77.19 84 VAL A CA 1
ATOM 644 C C . VAL A 1 84 ? 3.836 12.762 -5.232 1.00 77.19 84 VAL A C 1
ATOM 646 O O . VAL A 1 84 ? 3.511 13.793 -5.824 1.00 77.19 84 VAL A O 1
ATOM 649 N N . ILE A 1 85 ? 4.832 12.742 -4.342 1.00 72.25 85 ILE A N 1
ATOM 650 C CA . ILE A 1 85 ? 5.591 13.932 -3.932 1.00 72.25 85 ILE A CA 1
ATOM 651 C C . ILE A 1 85 ? 6.410 14.490 -5.104 1.00 72.25 85 ILE A C 1
ATOM 653 O O . ILE A 1 85 ? 6.308 15.683 -5.410 1.00 72.25 85 ILE A O 1
ATOM 657 N N . LYS A 1 86 ? 7.156 13.638 -5.820 1.00 74.69 86 LYS A N 1
ATOM 658 C CA . LYS A 1 86 ? 7.956 14.036 -6.993 1.00 74.69 86 LYS A CA 1
ATOM 659 C C . LYS A 1 86 ? 7.075 14.601 -8.110 1.00 74.69 86 LYS A C 1
ATOM 661 O O . LYS A 1 86 ? 7.406 15.632 -8.695 1.00 74.69 86 LYS A O 1
ATOM 666 N N . ASN A 1 87 ? 5.921 13.987 -8.381 1.00 72.88 87 ASN A N 1
ATOM 667 C CA . ASN A 1 87 ? 4.977 14.497 -9.379 1.00 72.88 87 ASN A CA 1
ATOM 668 C C . ASN A 1 87 ? 4.338 15.825 -8.953 1.00 72.88 87 ASN A C 1
ATOM 670 O O . ASN A 1 87 ? 4.151 16.708 -9.793 1.00 72.88 87 ASN A O 1
ATOM 674 N N . ARG A 1 88 ? 4.052 16.014 -7.659 1.00 73.44 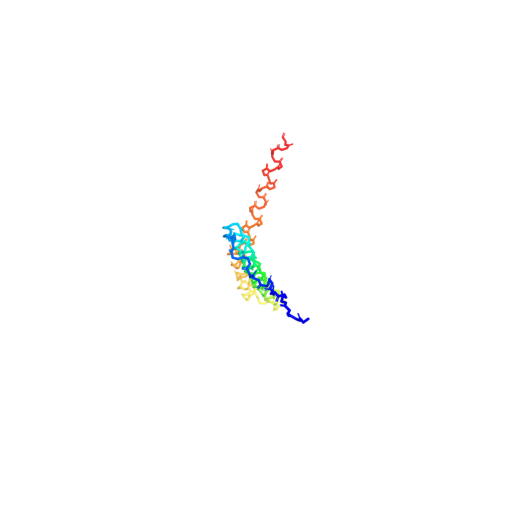88 ARG A N 1
ATOM 675 C CA . ARG A 1 88 ? 3.552 17.290 -7.129 1.00 73.44 88 ARG A CA 1
ATOM 676 C C . ARG A 1 88 ? 4.581 18.409 -7.296 1.00 73.44 88 ARG A C 1
ATOM 678 O O . ARG A 1 88 ? 4.216 19.500 -7.726 1.00 73.44 88 ARG A O 1
ATOM 685 N N . GLN A 1 89 ? 5.856 18.143 -7.020 1.00 72.12 89 GLN A N 1
ATOM 686 C CA . GLN A 1 89 ? 6.938 19.113 -7.221 1.00 72.12 89 GLN A CA 1
ATOM 687 C C . GLN A 1 89 ? 7.122 19.471 -8.702 1.00 72.12 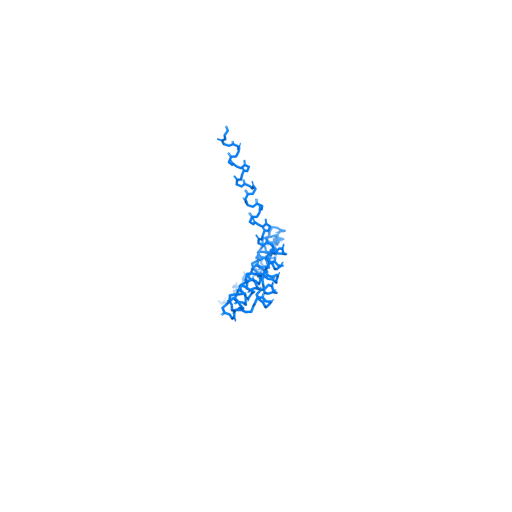89 GLN A C 1
ATOM 689 O O . GLN A 1 89 ? 7.161 20.654 -9.030 1.00 72.12 89 GLN A O 1
ATOM 694 N N . ARG A 1 90 ? 7.126 18.477 -9.604 1.00 71.44 90 ARG A N 1
ATOM 695 C CA . ARG A 1 90 ? 7.194 18.706 -11.062 1.00 71.44 90 ARG A CA 1
ATOM 696 C C . ARG A 1 90 ? 6.044 19.570 -11.584 1.00 71.44 90 ARG A C 1
ATOM 698 O O . ARG A 1 90 ? 6.252 20.423 -12.439 1.00 71.44 90 ARG A O 1
ATOM 705 N N . ARG A 1 91 ? 4.827 19.374 -11.066 1.00 71.94 91 ARG A N 1
ATOM 706 C CA . ARG A 1 91 ? 3.670 20.211 -11.429 1.00 71.94 91 ARG A CA 1
ATOM 707 C C . ARG A 1 91 ? 3.819 21.652 -10.938 1.00 71.94 91 ARG A C 1
ATOM 709 O O . ARG A 1 91 ? 3.473 22.573 -11.668 1.00 71.94 91 ARG A O 1
ATOM 716 N N . ARG A 1 92 ? 4.366 21.859 -9.735 1.00 69.62 92 ARG A N 1
ATOM 717 C CA . ARG A 1 92 ? 4.604 23.203 -9.177 1.00 69.62 92 ARG A CA 1
ATOM 718 C C . ARG A 1 92 ? 5.671 23.976 -9.951 1.00 69.62 92 ARG A C 1
ATOM 720 O O . ARG A 1 92 ? 5.474 25.154 -10.220 1.00 69.62 92 ARG A O 1
ATOM 727 N N . THR A 1 93 ? 6.761 23.323 -10.351 1.00 70.00 93 THR A N 1
ATOM 728 C CA . THR A 1 93 ? 7.810 23.971 -11.156 1.00 70.00 93 THR A CA 1
ATOM 729 C C . THR A 1 93 ? 7.342 24.287 -12.575 1.00 70.00 93 THR A C 1
ATOM 731 O O . THR A 1 93 ? 7.697 25.331 -13.109 1.00 70.00 93 THR A O 1
ATOM 734 N N . ALA A 1 94 ? 6.500 23.438 -13.174 1.00 68.06 94 ALA A N 1
ATOM 735 C CA . ALA A 1 94 ? 5.888 23.716 -14.475 1.00 68.06 94 ALA A CA 1
ATOM 736 C C . ALA A 1 94 ? 4.895 24.893 -14.433 1.00 68.06 94 ALA A C 1
ATOM 738 O O . ALA A 1 94 ? 4.829 25.663 -15.387 1.00 68.06 94 ALA A O 1
ATOM 739 N N . ALA A 1 95 ? 4.150 25.054 -13.334 1.00 66.62 95 ALA A N 1
ATOM 740 C CA . ALA A 1 95 ? 3.245 26.187 -13.142 1.00 66.62 95 ALA A CA 1
ATOM 741 C C . ALA A 1 95 ? 4.002 27.510 -12.923 1.00 66.62 95 ALA A C 1
ATOM 743 O O . ALA A 1 95 ? 3.638 28.517 -13.515 1.00 66.62 95 ALA A O 1
ATOM 744 N N . GLY A 1 96 ? 5.094 27.496 -12.148 1.00 59.50 96 GLY A N 1
ATOM 745 C CA . GLY A 1 96 ? 5.923 28.686 -11.910 1.00 59.50 96 GLY A C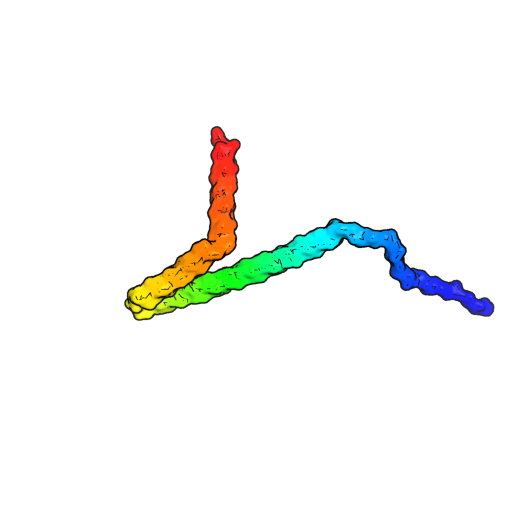A 1
ATOM 746 C C . GLY A 1 96 ? 6.772 29.139 -13.105 1.00 59.50 96 GLY A C 1
ATOM 747 O O . GLY A 1 96 ? 7.287 30.243 -13.083 1.00 59.50 96 GLY A O 1
ATOM 748 N N . LYS A 1 97 ? 6.922 28.310 -14.148 1.00 57.44 97 LYS A N 1
ATOM 749 C CA . LYS A 1 97 ? 7.609 28.672 -15.405 1.00 57.44 97 LYS A CA 1
ATOM 750 C C . LYS A 1 97 ? 6.688 29.318 -16.449 1.00 57.44 97 LYS A C 1
ATOM 752 O O . LYS A 1 97 ? 7.162 29.694 -17.515 1.00 57.44 97 LYS A O 1
ATOM 757 N N . ARG A 1 98 ? 5.378 29.333 -16.190 1.00 56.03 98 ARG A N 1
ATOM 758 C CA . ARG A 1 98 ? 4.332 29.882 -17.070 1.00 56.03 98 ARG A CA 1
ATOM 759 C C . ARG A 1 98 ? 3.754 31.208 -16.556 1.00 56.03 98 ARG A C 1
ATOM 761 O O . ARG A 1 98 ? 2.832 31.720 -17.183 1.00 56.03 98 ARG 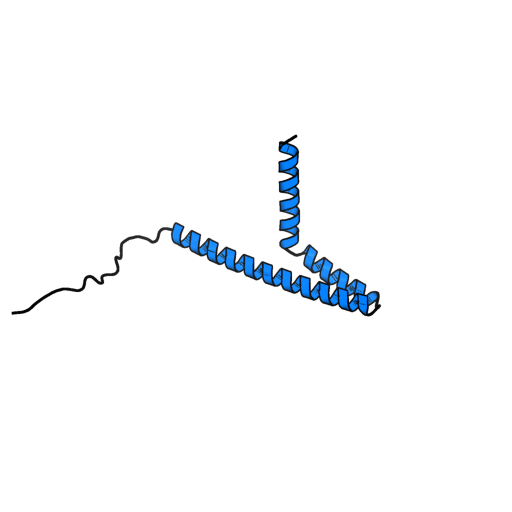A O 1
ATOM 768 N N . ALA A 1 99 ? 4.259 31.699 -15.427 1.00 49.41 99 ALA A N 1
ATOM 769 C CA . ALA A 1 99 ? 3.985 33.016 -14.861 1.00 49.41 99 ALA A CA 1
ATOM 770 C C . ALA A 1 99 ? 5.212 33.903 -15.087 1.00 49.41 99 ALA A C 1
ATOM 772 O O . ALA A 1 99 ? 5.011 35.117 -15.284 1.00 49.41 99 ALA A O 1
#